Protein AF-A0A1B9ACM2-F1 (afdb_monomer)

Sequence (112 aa):
MGTNLNEQSLIEYCKYATPTEVLRTVTKGKVRGLDLLALRIVMARNKLPIEVVNVMLVYFFKHFANMVYDRNDLLKVYDYWLKHNVRTHSDAEKMTDIDICSILKKVTQPDS

Mean predicted aligned error: 6.05 Å

Radius of gyration: 13.34 Å; Cα contacts (8 Å, |Δi|>4): 99; chains: 1; bounding box: 28×35×30 Å

Foldseek 3Di:
DQDPQDPVRLLVVLVPDALVVLLCNLLVNPDDPLNVLLVVVLVVVVQEDSSLLSLLSNLVCVVCVVHDDDSCLSVLSSVVCVVVVQHDSVSSVVCSVDDSCVSSVHDPDPDD

Structure (mmCIF, N/CA/C/O backbone):
data_AF-A0A1B9ACM2-F1
#
_entry.id   AF-A0A1B9ACM2-F1
#
loop_
_atom_site.group_PDB
_atom_site.id
_atom_site.type_symbol
_atom_site.label_atom_id
_atom_site.label_alt_id
_atom_site.label_comp_id
_atom_site.label_asym_id
_atom_site.label_entity_id
_atom_site.label_seq_id
_atom_site.pdbx_PDB_ins_code
_atom_site.Cartn_x
_atom_site.Cartn_y
_atom_site.Cartn_z
_atom_site.occupancy
_atom_site.B_iso_or_equiv
_atom_site.auth_seq_id
_atom_site.auth_comp_id
_atom_site.auth_asym_id
_atom_site.auth_atom_id
_atom_site.pdbx_PDB_model_num
ATOM 1 N N . MET A 1 1 ? -14.246 11.910 17.074 1.00 33.41 1 MET A N 1
ATOM 2 C CA . MET A 1 1 ? -15.274 11.121 16.364 1.00 33.41 1 MET A CA 1
ATOM 3 C C . MET A 1 1 ? -14.547 10.135 15.466 1.00 33.41 1 MET A C 1
ATOM 5 O O . MET A 1 1 ? -13.822 10.580 14.591 1.00 33.41 1 MET A O 1
ATOM 9 N N . GLY A 1 2 ? -14.619 8.835 15.758 1.00 43.00 2 GLY A N 1
ATOM 10 C CA . GLY A 1 2 ? -14.023 7.795 14.917 1.00 43.00 2 GLY A CA 1
ATOM 11 C C . GLY A 1 2 ? -15.094 7.242 13.989 1.00 43.00 2 GLY A C 1
ATOM 12 O O . GLY A 1 2 ? -16.009 6.570 14.453 1.00 43.00 2 GLY A O 1
ATOM 13 N N . THR A 1 3 ? -15.027 7.573 12.708 1.00 45.38 3 THR A N 1
ATOM 14 C CA . THR A 1 3 ? -15.937 7.044 11.692 1.00 45.38 3 THR A CA 1
ATOM 15 C C . THR A 1 3 ? -15.561 5.591 11.402 1.00 45.38 3 THR A C 1
ATOM 17 O O . THR A 1 3 ? -14.501 5.316 10.845 1.00 45.38 3 THR A O 1
ATOM 20 N N . ASN A 1 4 ? -16.422 4.647 11.796 1.00 50.09 4 ASN A N 1
ATOM 21 C CA . ASN A 1 4 ? -16.391 3.277 11.276 1.00 50.09 4 ASN A CA 1
ATOM 22 C C . ASN A 1 4 ? -16.901 3.321 9.830 1.00 50.09 4 ASN A C 1
ATOM 24 O O . ASN A 1 4 ? -18.093 3.167 9.578 1.00 50.09 4 ASN A O 1
ATOM 28 N N . LEU A 1 5 ? -16.001 3.610 8.894 1.00 58.84 5 LEU A N 1
ATOM 29 C CA . LEU A 1 5 ? -16.262 3.474 7.466 1.00 58.84 5 LEU A CA 1
ATOM 30 C C . LEU A 1 5 ? -16.317 1.977 7.129 1.00 58.84 5 LEU A C 1
ATOM 32 O O . LEU A 1 5 ? -15.431 1.217 7.524 1.00 58.84 5 LEU A O 1
ATOM 36 N N . ASN A 1 6 ? -17.370 1.548 6.431 1.00 69.44 6 ASN A N 1
ATOM 37 C CA . ASN A 1 6 ? -17.407 0.212 5.837 1.00 69.44 6 ASN A CA 1
ATOM 38 C C . ASN A 1 6 ? -16.344 0.113 4.723 1.00 69.44 6 ASN A C 1
ATOM 40 O O . ASN A 1 6 ? -15.883 1.133 4.210 1.00 69.44 6 ASN A O 1
ATOM 44 N N . GLU A 1 7 ? -15.932 -1.099 4.356 1.00 62.62 7 GLU A N 1
ATOM 45 C CA . GLU A 1 7 ? -14.827 -1.324 3.410 1.00 62.62 7 GLU A CA 1
ATOM 46 C C . GLU A 1 7 ? -15.013 -0.593 2.073 1.00 62.62 7 GLU A C 1
ATOM 48 O O . GLU A 1 7 ? -14.103 0.103 1.629 1.00 62.62 7 GLU A O 1
ATOM 53 N N . GLN A 1 8 ? -16.220 -0.647 1.504 1.00 66.25 8 GLN A N 1
ATOM 54 C CA . GLN A 1 8 ? -16.558 0.061 0.269 1.00 66.25 8 GLN A CA 1
ATOM 55 C C . GLN A 1 8 ? -16.368 1.580 0.414 1.00 66.25 8 GLN A C 1
ATOM 57 O O . GLN A 1 8 ? -15.735 2.215 -0.422 1.00 66.25 8 GLN A O 1
ATOM 62 N N . SER A 1 9 ? -16.847 2.166 1.516 1.00 76.88 9 SER A N 1
ATOM 63 C CA . SER A 1 9 ? -16.721 3.604 1.785 1.00 76.88 9 SER A CA 1
ATOM 64 C C . SER A 1 9 ? -15.279 4.032 2.054 1.00 76.88 9 SER A C 1
ATOM 66 O O . SER A 1 9 ? -14.895 5.158 1.744 1.00 76.88 9 SER A O 1
ATOM 68 N N . LEU A 1 10 ? -14.458 3.134 2.603 1.00 77.25 10 LEU A N 1
ATOM 69 C CA . LEU A 1 10 ? -13.049 3.391 2.870 1.00 77.25 10 LEU A CA 1
ATOM 70 C C . LEU A 1 10 ? -12.217 3.333 1.578 1.00 77.25 10 LEU A C 1
ATOM 72 O O . LEU A 1 10 ? -11.290 4.125 1.405 1.00 77.25 10 LEU A O 1
ATOM 76 N N . ILE A 1 11 ? -12.579 2.444 0.651 1.00 73.88 11 ILE A N 1
ATOM 77 C CA . ILE A 1 11 ? -12.002 2.389 -0.695 1.00 73.88 11 ILE A CA 1
ATOM 78 C C . ILE A 1 11 ? -12.427 3.620 -1.505 1.00 73.88 11 ILE A C 1
ATOM 80 O O . ILE A 1 11 ? -11.572 4.291 -2.073 1.00 73.88 11 ILE A O 1
ATOM 84 N N . GLU A 1 12 ? -13.698 4.023 -1.488 1.00 80.06 12 GLU A N 1
ATOM 85 C CA . GLU A 1 12 ? -14.124 5.246 -2.185 1.00 80.06 12 GLU A CA 1
ATOM 86 C C . GLU A 1 12 ? -13.456 6.510 -1.630 1.00 80.06 12 GLU A C 1
ATOM 88 O O . GLU A 1 12 ? -13.046 7.388 -2.394 1.00 80.06 12 GLU A O 1
ATOM 93 N N . TYR A 1 13 ? -13.261 6.575 -0.311 1.00 83.12 13 TYR A N 1
ATOM 94 C CA . TYR A 1 13 ? -12.509 7.644 0.347 1.00 83.12 13 TYR A CA 1
ATOM 95 C C . TYR A 1 13 ? -11.076 7.785 -0.202 1.00 83.12 13 TYR A C 1
ATOM 97 O O . TYR A 1 13 ? -10.553 8.899 -0.298 1.00 83.12 13 TYR A O 1
ATOM 105 N N . CYS A 1 14 ? -10.462 6.689 -0.663 1.00 87.56 14 CYS A N 1
ATOM 106 C CA . CYS A 1 14 ? -9.118 6.695 -1.246 1.00 87.56 14 CYS A CA 1
ATOM 107 C C . CYS A 1 14 ? -9.001 7.521 -2.535 1.00 87.56 14 CYS A C 1
ATOM 109 O O . CYS A 1 14 ? -7.884 7.874 -2.908 1.00 87.56 14 CYS A O 1
ATOM 111 N N . LYS A 1 15 ? -10.109 7.859 -3.210 1.00 86.38 15 LYS A N 1
ATOM 112 C CA . LYS A 1 15 ? -10.087 8.698 -4.423 1.00 86.38 15 LYS A CA 1
ATOM 113 C C . LYS A 1 15 ? -9.741 10.161 -4.136 1.00 86.38 15 LYS A C 1
ATOM 115 O O . LYS A 1 15 ? -9.233 10.844 -5.018 1.00 86.38 15 LYS A O 1
ATOM 120 N N . TYR A 1 16 ? -10.022 10.637 -2.924 1.00 88.25 16 TYR A N 1
ATOM 121 C CA . TYR A 1 16 ? -9.933 12.061 -2.573 1.00 88.25 16 TYR A CA 1
ATOM 122 C C . TYR A 1 16 ? -8.984 12.340 -1.406 1.00 88.25 16 TYR A C 1
ATOM 124 O O . TYR A 1 16 ? -8.524 13.467 -1.242 1.00 88.25 16 TYR A O 1
ATOM 132 N N . ALA A 1 17 ? -8.700 11.327 -0.591 1.00 90.31 17 ALA A N 1
ATOM 133 C CA . ALA A 1 17 ? -7.845 11.459 0.575 1.00 90.31 17 ALA A CA 1
ATOM 134 C C . ALA A 1 17 ? -6.359 11.565 0.216 1.00 90.31 17 ALA A C 1
ATOM 136 O O . ALA A 1 17 ? -5.889 11.065 -0.807 1.00 90.31 17 ALA A O 1
ATOM 137 N N . THR A 1 18 ? -5.577 12.151 1.114 1.00 92.50 18 THR A N 1
ATOM 138 C CA . THR A 1 18 ? -4.119 12.045 1.066 1.00 92.50 18 THR A CA 1
ATOM 139 C C . THR A 1 18 ? -3.641 10.726 1.696 1.00 92.50 18 THR A C 1
ATOM 141 O O . THR A 1 18 ? -4.281 10.208 2.617 1.00 92.50 18 THR A O 1
ATOM 144 N N . PRO A 1 19 ? -2.459 10.210 1.311 1.00 92.81 19 PRO A N 1
ATOM 145 C CA . PRO A 1 19 ? -1.901 8.986 1.897 1.00 92.81 19 PRO A CA 1
ATOM 146 C C . PRO A 1 19 ? -1.740 9.047 3.423 1.00 92.81 19 PRO A C 1
ATOM 148 O O . PRO A 1 19 ? -1.910 8.049 4.122 1.00 92.81 19 PRO A O 1
ATOM 151 N N . THR A 1 20 ? -1.460 10.234 3.967 1.00 92.56 20 THR A N 1
ATOM 152 C CA . THR A 1 20 ? -1.359 10.459 5.415 1.00 92.56 20 THR A CA 1
ATOM 153 C C . THR A 1 20 ? -2.718 10.364 6.112 1.00 92.56 20 THR A C 1
ATOM 155 O O . THR A 1 20 ? -2.803 9.823 7.217 1.00 92.56 20 THR A O 1
ATOM 158 N N . GLU A 1 21 ? -3.784 10.881 5.498 1.00 92.25 21 GLU A N 1
ATOM 159 C CA . GLU A 1 21 ? -5.145 10.785 6.041 1.00 92.25 21 GLU A CA 1
ATOM 160 C C . GLU A 1 21 ? -5.666 9.349 5.997 1.00 92.25 21 GLU A C 1
ATOM 162 O O . GLU A 1 21 ? -6.235 8.873 6.983 1.00 92.25 21 GLU A O 1
ATOM 167 N N . VAL A 1 22 ? -5.389 8.625 4.908 1.00 92.56 22 VAL A N 1
ATOM 168 C CA . VAL A 1 22 ? -5.692 7.193 4.810 1.00 92.56 22 VAL A CA 1
ATOM 169 C C . VAL A 1 22 ? -4.937 6.426 5.887 1.00 92.56 22 VAL A C 1
ATOM 171 O O . VAL A 1 22 ? -5.566 5.688 6.641 1.00 92.56 22 VAL A O 1
ATOM 174 N N . LEU A 1 23 ? -3.630 6.668 6.050 1.00 91.50 23 LEU A N 1
ATOM 175 C CA . LEU A 1 23 ? -2.824 6.029 7.092 1.00 91.50 23 LEU A CA 1
ATOM 176 C C . LEU A 1 23 ? -3.400 6.268 8.498 1.00 91.50 23 LEU A C 1
ATOM 178 O O . LEU A 1 23 ? -3.518 5.334 9.293 1.00 91.50 23 LEU A O 1
ATOM 182 N N . ARG A 1 24 ? -3.787 7.507 8.822 1.00 90.75 24 ARG A N 1
ATOM 183 C CA . ARG A 1 24 ? -4.428 7.827 10.110 1.00 90.75 24 ARG A CA 1
ATOM 184 C C . ARG A 1 24 ? -5.757 7.103 10.273 1.00 90.75 24 ARG A C 1
ATOM 186 O O . ARG A 1 24 ? -6.035 6.603 11.359 1.00 90.75 24 ARG A O 1
ATOM 193 N N . THR A 1 25 ? -6.554 7.029 9.215 1.00 89.62 25 THR A N 1
ATOM 194 C CA . THR A 1 25 ? -7.854 6.353 9.233 1.00 89.62 25 THR A CA 1
ATOM 195 C C . THR A 1 25 ? -7.691 4.852 9.487 1.00 89.62 25 THR A C 1
ATOM 197 O O . THR A 1 25 ? -8.274 4.329 10.437 1.00 89.62 25 THR A O 1
ATOM 200 N N . VAL A 1 26 ? -6.832 4.165 8.725 1.00 88.00 26 VAL A N 1
ATOM 201 C CA . VAL A 1 26 ? -6.640 2.702 8.831 1.00 88.00 26 VAL A CA 1
ATOM 202 C C . VAL A 1 26 ? -5.975 2.281 10.142 1.00 88.00 26 VAL A C 1
ATOM 204 O O . VAL A 1 26 ? -6.266 1.214 10.674 1.00 88.00 26 VAL A O 1
ATOM 207 N N . THR A 1 27 ? -5.138 3.144 10.725 1.00 86.94 27 THR A N 1
ATOM 208 C CA . THR A 1 27 ? -4.518 2.915 12.044 1.00 86.94 27 THR A CA 1
ATOM 209 C C . THR A 1 27 ? -5.374 3.409 13.213 1.00 86.94 27 THR A C 1
ATOM 211 O O . THR A 1 27 ? -4.931 3.367 14.363 1.00 86.94 27 THR A O 1
ATOM 214 N N . LYS A 1 28 ? -6.598 3.900 12.961 1.00 86.81 28 LYS A N 1
ATOM 215 C CA . LYS A 1 28 ? -7.486 4.493 13.981 1.00 86.81 28 LYS A CA 1
A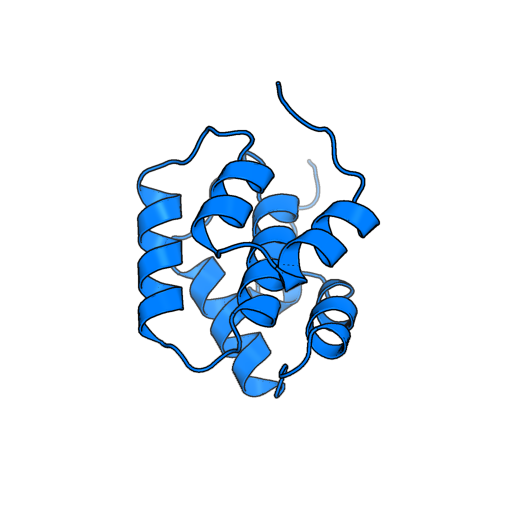TOM 216 C C . LYS A 1 28 ? -6.787 5.590 14.802 1.00 86.81 28 LYS A C 1
ATOM 218 O O . LYS A 1 28 ? -6.954 5.684 16.017 1.00 86.81 28 LYS A O 1
ATOM 223 N N . GLY A 1 29 ? -5.948 6.385 14.142 1.00 84.75 29 GLY A N 1
ATOM 224 C CA . GLY A 1 29 ? -5.147 7.455 14.735 1.00 84.75 29 GLY A CA 1
ATOM 225 C C . GLY A 1 29 ? -3.888 6.996 15.477 1.00 84.75 29 GLY A C 1
ATOM 226 O O . GLY A 1 29 ? -3.083 7.845 15.856 1.00 84.75 29 GLY A O 1
ATOM 227 N N . LYS A 1 30 ? -3.664 5.687 15.657 1.00 86.50 30 LYS A N 1
ATOM 228 C CA . LYS A 1 30 ? -2.497 5.122 16.359 1.00 86.50 30 LYS A CA 1
ATOM 229 C C . LYS A 1 30 ? -1.304 4.926 15.420 1.00 86.50 30 LYS A C 1
ATOM 231 O O . LYS A 1 30 ? -0.738 3.839 15.336 1.00 86.50 30 LYS A O 1
ATOM 236 N N . VAL A 1 31 ? -0.927 5.983 14.707 1.00 88.94 31 VAL A N 1
ATOM 237 C CA . VAL A 1 31 ? 0.193 5.944 13.762 1.00 88.94 31 VAL A CA 1
ATOM 238 C C . VAL A 1 31 ? 1.514 5.798 14.524 1.00 88.94 31 VAL A C 1
ATOM 240 O O . VAL A 1 31 ? 1.872 6.656 15.332 1.00 88.94 31 VAL A O 1
ATOM 243 N N . ARG A 1 32 ? 2.267 4.731 14.250 1.00 89.44 32 ARG A N 1
ATOM 244 C CA . ARG A 1 32 ? 3.605 4.495 14.813 1.00 89.44 32 ARG A CA 1
ATOM 245 C C . ARG A 1 32 ? 4.674 5.157 13.944 1.00 89.44 32 ARG A C 1
ATOM 247 O O . ARG A 1 32 ? 4.492 5.360 12.745 1.00 89.44 32 ARG A O 1
ATOM 254 N N . GLY A 1 33 ? 5.849 5.415 14.523 1.00 89.75 33 GLY A N 1
ATOM 255 C CA . GLY A 1 33 ? 6.995 5.954 13.774 1.00 89.75 33 GLY A CA 1
ATOM 256 C C . GLY A 1 33 ? 7.417 5.070 12.592 1.00 89.75 33 GLY A C 1
ATOM 257 O O . GLY A 1 33 ? 7.785 5.583 11.536 1.00 89.75 33 GLY A O 1
ATOM 258 N N . LEU A 1 34 ? 7.286 3.746 12.737 1.00 89.19 34 LEU A N 1
ATOM 259 C CA . LEU A 1 34 ? 7.524 2.787 11.657 1.00 89.19 34 LEU A CA 1
ATOM 260 C C . LEU A 1 34 ? 6.542 2.967 10.490 1.00 89.19 34 LEU A C 1
ATOM 262 O O . LEU A 1 34 ? 6.955 2.903 9.333 1.00 89.19 34 LEU A O 1
ATOM 266 N N . ASP A 1 35 ? 5.269 3.228 10.791 1.00 89.94 35 ASP A N 1
ATOM 267 C CA . ASP A 1 35 ? 4.223 3.396 9.784 1.00 89.94 35 ASP A CA 1
ATOM 268 C C . AS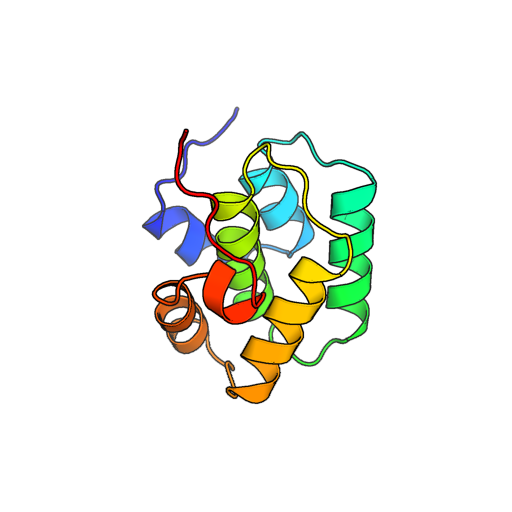P A 1 35 ? 4.489 4.660 8.942 1.00 89.94 35 ASP A C 1
ATOM 270 O O . ASP A 1 35 ? 4.433 4.621 7.711 1.00 89.94 35 ASP A O 1
ATOM 274 N N . LEU A 1 36 ? 4.892 5.761 9.593 1.00 91.00 36 LEU A N 1
ATOM 275 C CA . LEU A 1 36 ? 5.307 7.000 8.916 1.00 91.00 36 LEU A CA 1
ATOM 276 C C . LEU A 1 36 ? 6.549 6.803 8.045 1.00 91.00 36 LEU A C 1
ATOM 278 O O . LEU A 1 36 ? 6.621 7.339 6.937 1.00 91.00 36 LEU A O 1
ATOM 282 N N . LEU A 1 37 ? 7.535 6.049 8.538 1.00 91.62 37 LEU A N 1
ATOM 283 C CA . LEU A 1 37 ? 8.758 5.780 7.790 1.00 91.62 37 LEU A CA 1
ATOM 284 C C . LEU A 1 37 ? 8.465 4.957 6.531 1.00 91.62 37 LEU A C 1
ATOM 286 O O . LEU A 1 37 ? 8.935 5.311 5.450 1.00 91.62 37 LEU A O 1
ATOM 290 N N . ALA A 1 38 ? 7.656 3.903 6.659 1.00 90.81 38 ALA A N 1
ATOM 291 C CA . ALA A 1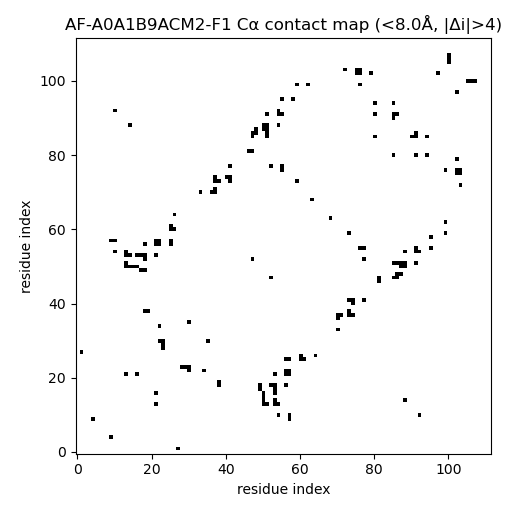 38 ? 7.238 3.074 5.534 1.00 90.81 38 ALA A CA 1
ATOM 292 C C . ALA A 1 38 ? 6.477 3.902 4.483 1.00 90.81 38 ALA A C 1
ATOM 294 O O . ALA A 1 38 ? 6.806 3.841 3.296 1.00 90.81 38 ALA A O 1
ATOM 295 N N . LEU A 1 39 ? 5.534 4.749 4.917 1.00 92.62 39 LEU A N 1
ATOM 296 C CA . LEU A 1 39 ? 4.804 5.647 4.021 1.00 92.62 39 LEU A CA 1
ATOM 297 C C . LEU A 1 39 ? 5.742 6.620 3.296 1.00 92.62 39 LEU A C 1
ATOM 299 O O . LEU A 1 39 ? 5.640 6.788 2.083 1.00 92.62 39 LEU A O 1
ATOM 303 N N . ARG A 1 40 ? 6.692 7.240 4.007 1.00 93.19 40 ARG A N 1
ATOM 304 C CA . ARG A 1 40 ? 7.648 8.182 3.405 1.00 93.19 40 ARG A CA 1
ATOM 305 C C . ARG A 1 40 ? 8.491 7.524 2.311 1.00 93.19 40 ARG A C 1
ATOM 307 O O . ARG A 1 40 ? 8.729 8.147 1.279 1.00 93.19 40 ARG A O 1
ATOM 314 N N . ILE A 1 41 ? 8.924 6.280 2.522 1.00 91.75 41 ILE A N 1
ATOM 315 C CA . ILE A 1 41 ? 9.697 5.514 1.534 1.00 91.75 41 ILE A CA 1
ATOM 316 C C . ILE A 1 41 ? 8.862 5.253 0.274 1.00 91.75 41 ILE A C 1
ATOM 318 O O . ILE A 1 41 ? 9.356 5.456 -0.834 1.00 91.75 41 ILE A O 1
ATOM 322 N N . VAL A 1 42 ? 7.596 4.855 0.432 1.00 93.38 42 VAL A N 1
ATOM 323 C CA . VAL A 1 42 ? 6.663 4.658 -0.690 1.00 93.38 42 VAL A CA 1
ATOM 324 C C . VAL A 1 42 ? 6.427 5.963 -1.449 1.00 93.38 42 VAL A C 1
ATOM 326 O O . VAL A 1 42 ? 6.566 6.005 -2.671 1.00 93.38 42 VAL A O 1
ATOM 329 N N . MET A 1 43 ? 6.138 7.051 -0.734 1.00 93.44 43 MET A N 1
ATOM 330 C CA . MET A 1 43 ? 5.866 8.353 -1.347 1.00 93.44 43 MET A CA 1
ATOM 331 C C . MET A 1 43 ? 7.066 8.908 -2.112 1.00 93.44 43 MET A C 1
ATOM 333 O O . MET A 1 43 ? 6.892 9.504 -3.172 1.00 93.44 43 MET A O 1
ATOM 337 N N . ALA A 1 44 ? 8.287 8.658 -1.635 1.00 93.56 44 ALA A N 1
ATOM 338 C CA . ALA A 1 44 ? 9.503 9.065 -2.331 1.00 93.56 44 ALA A CA 1
ATOM 339 C C . ALA A 1 44 ? 9.681 8.382 -3.702 1.00 93.56 44 ALA A C 1
ATOM 341 O O . ALA A 1 44 ? 10.394 8.912 -4.552 1.00 93.56 44 ALA A O 1
ATOM 342 N N . ARG A 1 45 ? 9.042 7.225 -3.951 1.00 92.25 45 ARG A N 1
ATOM 343 C CA . ARG A 1 45 ? 9.098 6.551 -5.261 1.00 92.25 45 ARG A CA 1
ATOM 344 C C . ARG A 1 45 ? 8.296 7.293 -6.326 1.00 92.25 45 ARG A C 1
ATOM 346 O O . ARG A 1 45 ? 8.742 7.353 -7.470 1.00 92.25 45 ARG A O 1
ATOM 353 N N . ASN A 1 46 ? 7.132 7.836 -5.960 1.00 91.50 46 ASN A N 1
ATOM 354 C CA . ASN A 1 46 ? 6.274 8.663 -6.816 1.00 91.50 46 ASN A CA 1
ATOM 355 C C . ASN A 1 46 ? 5.991 8.075 -8.224 1.00 91.50 46 ASN A C 1
ATOM 357 O O . ASN A 1 46 ? 5.963 8.797 -9.220 1.00 91.50 46 ASN A O 1
ATOM 361 N N . LYS A 1 47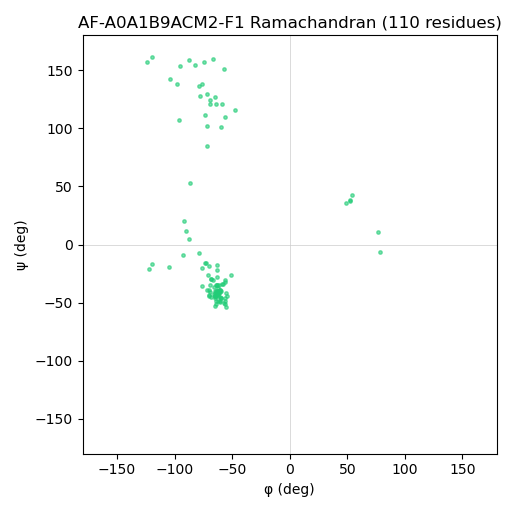 ? 5.854 6.744 -8.341 1.00 95.12 47 LYS A N 1
ATOM 362 C CA . LYS A 1 47 ? 5.539 6.047 -9.607 1.00 95.12 47 LYS A CA 1
ATOM 363 C C . LYS A 1 47 ? 4.100 5.554 -9.722 1.00 95.12 47 LYS A C 1
ATOM 365 O O . LYS A 1 47 ? 3.683 5.265 -10.840 1.00 95.12 47 LYS A O 1
ATOM 370 N N . LEU A 1 48 ? 3.378 5.424 -8.612 1.00 94.19 48 LEU A N 1
ATOM 371 C CA . LEU A 1 48 ? 1.970 5.035 -8.595 1.00 94.19 48 LEU A CA 1
ATOM 372 C C . LEU A 1 48 ? 1.118 6.278 -8.332 1.00 94.19 48 LEU A C 1
ATOM 374 O O . LEU A 1 48 ? 1.546 7.120 -7.536 1.00 94.19 48 LEU A O 1
ATOM 378 N N . PRO A 1 49 ? -0.058 6.394 -8.966 1.00 94.56 49 PRO A N 1
ATOM 379 C CA . PRO A 1 49 ? -1.014 7.444 -8.641 1.00 94.56 49 PRO A CA 1
ATOM 380 C C . PRO A 1 49 ? -1.418 7.413 -7.164 1.00 94.56 49 PRO A C 1
ATOM 382 O O . PRO A 1 49 ? -1.398 6.358 -6.523 1.00 94.56 49 PRO A O 1
ATOM 385 N N . ILE A 1 50 ? -1.763 8.574 -6.611 1.00 93.62 50 ILE A N 1
ATOM 386 C CA . ILE A 1 50 ? -2.027 8.732 -5.173 1.00 93.62 50 ILE A CA 1
ATOM 387 C C . ILE A 1 50 ? -3.208 7.861 -4.742 1.00 93.62 50 ILE A C 1
ATOM 389 O O . ILE A 1 50 ? -3.140 7.188 -3.719 1.00 93.62 50 ILE A O 1
ATOM 393 N N . GLU A 1 51 ? -4.256 7.810 -5.553 1.00 93.44 51 GLU A N 1
ATOM 394 C CA . GLU A 1 51 ? -5.440 6.993 -5.331 1.00 93.44 51 GLU A CA 1
ATOM 395 C C . GLU A 1 51 ? -5.120 5.491 -5.298 1.00 93.44 51 GLU A C 1
ATOM 397 O O . GLU A 1 51 ? -5.696 4.758 -4.496 1.00 93.44 51 GLU A O 1
ATOM 402 N N . VAL A 1 52 ? -4.150 5.032 -6.097 1.00 95.19 52 VAL A N 1
ATOM 403 C CA . VAL A 1 52 ? -3.663 3.643 -6.067 1.00 95.19 52 VAL A CA 1
ATOM 404 C C . VAL A 1 52 ? -2.888 3.385 -4.777 1.00 95.19 52 VAL A C 1
ATOM 406 O O . VAL A 1 52 ? -3.100 2.368 -4.117 1.00 95.19 52 VAL A O 1
ATOM 409 N N . VAL A 1 53 ? -2.019 4.319 -4.377 1.00 95.56 53 VAL A N 1
ATOM 410 C CA . VAL A 1 53 ? -1.278 4.233 -3.108 1.00 95.56 53 VAL A CA 1
ATOM 411 C C . VAL A 1 53 ? -2.238 4.189 -1.921 1.00 95.56 53 VAL A C 1
ATOM 413 O O . VAL A 1 53 ? -2.033 3.406 -1.000 1.00 95.56 53 VAL A O 1
ATOM 416 N N . ASN A 1 54 ? -3.306 4.979 -1.948 1.00 95.19 54 ASN A N 1
ATOM 417 C CA . ASN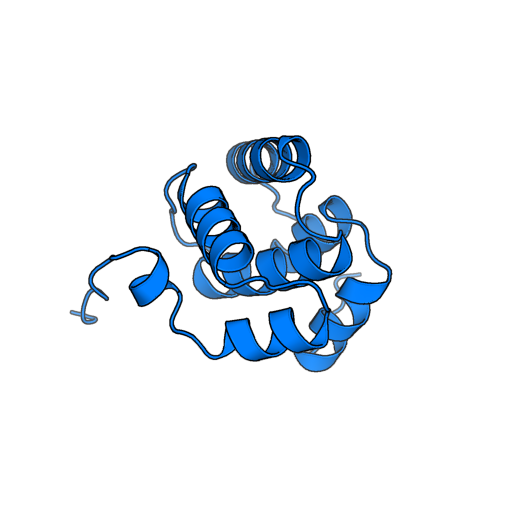 A 1 54 ? -4.311 5.005 -0.896 1.00 95.19 54 ASN A CA 1
ATOM 418 C C . ASN A 1 54 ? -5.001 3.644 -0.725 1.00 95.19 54 ASN A C 1
ATOM 420 O O . ASN A 1 54 ? -5.034 3.118 0.387 1.00 95.19 54 ASN A O 1
ATOM 424 N N . VAL A 1 55 ? -5.470 3.028 -1.816 1.00 94.88 55 VAL A N 1
ATOM 425 C CA . VAL A 1 55 ? -6.063 1.677 -1.765 1.00 94.88 55 VAL A CA 1
ATOM 426 C C . VAL A 1 55 ? -5.040 0.649 -1.271 1.00 94.88 55 VAL A C 1
ATOM 428 O O . VAL A 1 55 ? -5.358 -0.193 -0.433 1.00 94.88 55 VAL A O 1
ATOM 431 N N . MET A 1 56 ? -3.782 0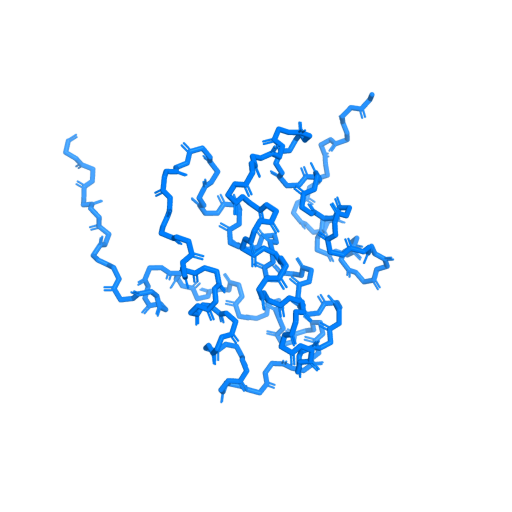.759 -1.706 1.00 95.06 56 MET A N 1
ATOM 432 C CA . MET A 1 56 ? -2.698 -0.108 -1.238 1.00 95.06 56 MET A CA 1
ATOM 433 C C . MET A 1 56 ? -2.473 0.002 0.279 1.00 95.06 56 MET A C 1
ATOM 435 O O . MET A 1 56 ? -2.230 -1.007 0.940 1.00 95.06 56 MET A O 1
ATOM 439 N N . LEU A 1 57 ? -2.560 1.209 0.849 1.00 93.62 57 LEU A N 1
ATOM 440 C CA . LEU A 1 57 ? -2.442 1.423 2.295 1.00 93.62 57 LEU A CA 1
ATOM 441 C C . LEU A 1 57 ? -3.593 0.757 3.049 1.00 93.62 57 LEU A C 1
ATOM 443 O O . LEU A 1 57 ? -3.350 0.082 4.047 1.00 93.62 57 LEU A O 1
ATOM 447 N N . VAL A 1 58 ? -4.827 0.907 2.564 1.00 92.25 58 VAL A N 1
ATOM 448 C CA . VAL A 1 58 ? -5.993 0.209 3.124 1.00 92.25 58 VAL A CA 1
ATOM 449 C C . VAL A 1 58 ? -5.761 -1.295 3.141 1.00 92.25 58 VAL A C 1
ATOM 451 O O . VAL A 1 58 ? -5.839 -1.917 4.199 1.00 92.25 58 VAL A O 1
ATOM 454 N N . TYR A 1 59 ? -5.413 -1.854 1.987 1.00 92.12 59 TYR A N 1
ATOM 455 C CA . TYR A 1 59 ? -5.148 -3.274 1.809 1.00 92.12 59 TYR A CA 1
ATOM 456 C C . TYR A 1 59 ? -4.056 -3.788 2.763 1.00 92.12 59 TYR A C 1
ATOM 458 O O . TYR A 1 59 ? -4.261 -4.761 3.490 1.00 92.12 59 TYR A O 1
ATOM 466 N N . PHE A 1 60 ? -2.925 -3.082 2.842 1.00 92.94 60 PHE A N 1
ATOM 467 C CA . PHE A 1 60 ? -1.798 -3.464 3.692 1.00 92.94 60 PHE A CA 1
ATOM 468 C C . PHE A 1 60 ? -2.141 -3.420 5.186 1.00 92.94 60 PHE A C 1
ATOM 470 O O . PHE A 1 60 ? -1.937 -4.393 5.914 1.00 92.94 60 PHE A O 1
ATOM 477 N N . PHE A 1 61 ? -2.663 -2.290 5.668 1.00 89.12 61 PHE A N 1
ATOM 478 C CA . PHE A 1 61 ? -2.899 -2.095 7.099 1.00 89.12 61 PHE A CA 1
ATOM 479 C C . PHE A 1 61 ? -4.131 -2.840 7.611 1.00 89.12 61 PHE A C 1
ATOM 481 O O . PHE A 1 61 ? -4.190 -3.114 8.806 1.00 89.12 61 PHE A O 1
ATOM 488 N N . LYS A 1 62 ? -5.076 -3.218 6.739 1.00 86.56 62 LYS A N 1
ATOM 489 C CA . LYS A 1 62 ? -6.159 -4.144 7.095 1.00 86.56 62 LYS A CA 1
ATOM 490 C C . LYS A 1 62 ? -5.604 -5.526 7.433 1.00 86.56 62 LYS A C 1
ATOM 492 O O . LYS A 1 62 ? -6.000 -6.097 8.444 1.00 86.56 62 LYS A O 1
ATOM 497 N N . HIS A 1 63 ? -4.665 -6.034 6.632 1.00 86.38 63 HIS A N 1
ATOM 498 C CA . HIS A 1 63 ? -4.059 -7.340 6.884 1.00 86.38 63 HIS A CA 1
ATOM 499 C C . HIS A 1 63 ? -3.152 -7.333 8.121 1.00 86.38 63 HIS A C 1
ATOM 501 O O . HIS A 1 63 ? -3.228 -8.227 8.954 1.00 86.38 63 HIS A O 1
ATOM 507 N N . PHE A 1 64 ? -2.330 -6.294 8.288 1.00 82.94 64 PHE A N 1
ATOM 508 C CA . PHE A 1 64 ? -1.413 -6.181 9.427 1.00 82.94 64 PHE A CA 1
ATOM 509 C C . PHE A 1 64 ? -2.000 -5.420 10.624 1.00 82.94 64 PHE A C 1
ATOM 511 O O . PHE A 1 64 ? -1.241 -4.927 11.462 1.00 82.94 64 PHE A O 1
ATOM 518 N N . ALA A 1 65 ? -3.327 -5.290 10.728 1.00 66.44 65 ALA A N 1
ATOM 519 C CA . ALA A 1 65 ? -3.977 -4.524 11.788 1.00 66.44 65 ALA A CA 1
ATOM 520 C C . ALA A 1 65 ? -3.607 -5.086 13.175 1.00 66.44 65 ALA A C 1
ATOM 522 O O . ALA A 1 65 ? -4.175 -6.070 13.637 1.00 66.44 65 ALA A O 1
ATOM 523 N N . ASN A 1 66 ? -2.672 -4.413 13.856 1.00 62.59 66 ASN A N 1
ATOM 524 C CA . ASN A 1 66 ? -2.048 -4.802 15.133 1.00 62.59 66 ASN A CA 1
ATOM 525 C C . ASN A 1 66 ? -0.982 -5.911 15.066 1.00 62.59 66 ASN A C 1
ATOM 527 O O . ASN A 1 66 ? -0.523 -6.367 16.111 1.00 62.59 66 ASN A O 1
ATOM 531 N N 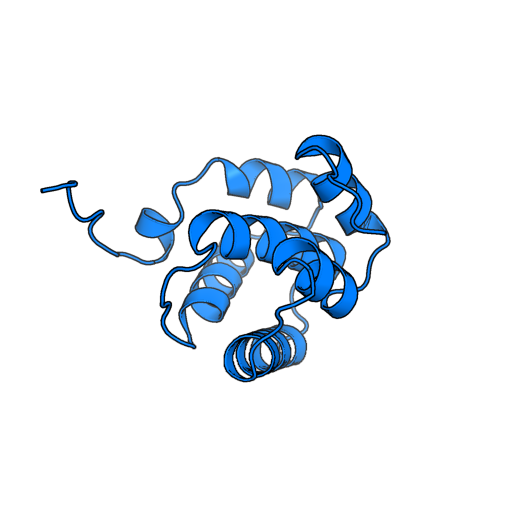. MET A 1 67 ? -0.527 -6.292 13.873 1.00 75.75 67 MET A N 1
ATOM 532 C CA . MET A 1 67 ? 0.598 -7.212 13.699 1.00 75.75 67 MET A CA 1
ATOM 533 C C . MET A 1 67 ? 1.918 -6.458 13.496 1.00 75.75 67 MET A C 1
ATOM 535 O O . MET A 1 67 ? 1.969 -5.315 13.025 1.00 75.75 67 MET A O 1
ATOM 539 N N . VAL A 1 68 ? 3.021 -7.110 13.865 1.00 77.69 68 VAL A N 1
ATOM 540 C CA . VAL A 1 68 ? 4.366 -6.645 13.515 1.00 77.69 68 VAL A CA 1
ATOM 541 C C . VAL A 1 68 ? 4.628 -7.016 12.056 1.00 77.69 68 VAL A C 1
ATOM 543 O O . VAL A 1 68 ? 4.470 -8.169 11.666 1.00 77.69 68 VAL A O 1
ATOM 546 N N . TYR A 1 69 ? 5.035 -6.037 11.253 1.00 85.88 69 TYR A N 1
ATOM 547 C CA . TYR A 1 69 ? 5.425 -6.226 9.858 1.00 85.88 69 TYR A CA 1
ATOM 548 C C . TYR A 1 69 ? 6.852 -5.699 9.639 1.00 85.88 69 TYR A C 1
ATOM 550 O O . TYR A 1 69 ? 7.332 -4.859 10.405 1.00 85.88 69 TYR A O 1
ATOM 558 N N . ASP A 1 70 ? 7.546 -6.185 8.606 1.00 86.81 70 ASP A N 1
ATOM 559 C CA . ASP A 1 70 ? 8.879 -5.682 8.263 1.00 86.81 70 ASP A CA 1
ATOM 560 C C . ASP A 1 70 ? 8.754 -4.332 7.560 1.00 86.81 70 ASP A C 1
ATOM 562 O O . ASP A 1 70 ? 7.925 -4.159 6.669 1.00 86.81 70 ASP A O 1
ATOM 566 N N . ARG A 1 71 ? 9.621 -3.373 7.900 1.00 80.50 71 ARG A N 1
ATOM 567 C CA . ARG A 1 71 ? 9.587 -2.012 7.336 1.00 80.50 71 ARG A CA 1
ATOM 568 C C . ARG A 1 71 ? 9.535 -1.966 5.801 1.00 80.50 71 ARG A C 1
ATOM 570 O O . ARG A 1 71 ? 9.050 -0.984 5.246 1.00 80.50 71 ARG A O 1
ATOM 577 N N . ASN A 1 72 ? 10.045 -2.997 5.125 1.00 88.38 72 ASN A N 1
ATOM 578 C CA . ASN A 1 72 ? 10.085 -3.094 3.671 1.00 88.38 72 ASN A CA 1
ATOM 579 C C . ASN A 1 72 ? 8.872 -3.816 3.071 1.00 88.38 72 ASN A C 1
ATOM 581 O O . ASN A 1 72 ? 8.736 -3.816 1.853 1.00 88.38 72 ASN A O 1
ATOM 585 N N . ASP A 1 73 ? 7.999 -4.439 3.863 1.00 92.62 73 ASP A N 1
ATOM 586 C CA . ASP A 1 73 ? 6.858 -5.191 3.329 1.00 92.62 73 ASP A CA 1
ATOM 587 C C . ASP A 1 73 ? 5.901 -4.287 2.552 1.00 92.62 73 ASP A C 1
ATOM 589 O O . ASP A 1 73 ? 5.486 -4.641 1.451 1.00 92.62 73 ASP A O 1
ATOM 593 N N . LEU A 1 74 ? 5.642 -3.074 3.048 1.00 93.31 74 LEU A N 1
ATOM 594 C CA . LEU A 1 74 ? 4.838 -2.095 2.315 1.00 93.31 74 LEU A CA 1
ATOM 595 C C . LEU A 1 74 ? 5.479 -1.735 0.960 1.00 93.31 74 LEU A C 1
ATOM 597 O O . LEU A 1 74 ? 4.787 -1.616 -0.048 1.00 93.31 74 LEU A O 1
ATOM 601 N N . LEU A 1 75 ? 6.811 -1.619 0.916 1.00 93.81 75 LEU A N 1
ATOM 602 C CA . LEU A 1 75 ? 7.546 -1.358 -0.323 1.00 93.81 75 LEU A CA 1
ATOM 603 C C . LEU A 1 75 ? 7.502 -2.559 -1.285 1.00 93.81 75 LEU A C 1
ATOM 605 O O . LEU A 1 75 ? 7.417 -2.362 -2.491 1.00 93.81 75 LEU A O 1
ATOM 609 N N . LYS A 1 76 ? 7.507 -3.799 -0.784 1.00 95.12 76 LYS A N 1
ATOM 610 C CA . LYS A 1 76 ? 7.355 -4.994 -1.634 1.00 95.12 76 LYS A CA 1
ATOM 611 C C . LYS A 1 76 ? 5.983 -5.041 -2.300 1.00 95.12 76 LYS A C 1
ATOM 613 O O . LYS A 1 76 ? 5.906 -5.363 -3.483 1.00 95.12 76 LYS A O 1
ATOM 618 N N . VAL A 1 77 ? 4.920 -4.704 -1.565 1.00 96.06 77 VAL A N 1
ATOM 619 C CA . VAL A 1 77 ? 3.566 -4.602 -2.137 1.00 96.06 77 VAL A CA 1
ATOM 620 C C . VAL A 1 77 ? 3.529 -3.511 -3.204 1.00 96.06 77 VAL A C 1
ATOM 622 O O . VAL A 1 77 ? 3.056 -3.761 -4.310 1.00 96.06 77 VAL A O 1
ATOM 625 N N . TYR A 1 78 ? 4.130 -2.353 -2.925 1.00 96.00 78 TYR A N 1
ATOM 626 C CA . TYR A 1 78 ? 4.270 -1.274 -3.902 1.00 96.00 78 TYR A CA 1
ATOM 627 C C . TYR A 1 78 ? 4.975 -1.722 -5.186 1.00 96.00 78 TYR A C 1
ATOM 629 O O . TYR A 1 78 ? 4.460 -1.519 -6.285 1.00 96.00 78 TYR A O 1
ATOM 637 N N . ASP A 1 79 ? 6.139 -2.360 -5.060 1.00 95.62 79 ASP A N 1
ATOM 638 C CA . ASP A 1 79 ? 6.915 -2.830 -6.207 1.00 95.62 79 ASP A CA 1
ATOM 639 C C . ASP A 1 79 ? 6.158 -3.909 -6.991 1.00 95.62 79 ASP A C 1
ATOM 641 O O . ASP A 1 79 ? 6.255 -3.965 -8.218 1.00 95.62 79 ASP A O 1
ATOM 645 N N . TYR A 1 80 ? 5.386 -4.758 -6.307 1.00 96.75 80 TYR A N 1
ATOM 646 C CA . TYR A 1 80 ? 4.524 -5.745 -6.949 1.00 96.75 80 TYR A CA 1
ATOM 647 C C . TYR A 1 80 ? 3.424 -5.069 -7.773 1.00 96.75 80 TYR A C 1
ATOM 649 O O . TYR A 1 80 ? 3.271 -5.388 -8.951 1.00 96.75 80 TYR A O 1
ATOM 657 N N . TRP A 1 81 ? 2.713 -4.096 -7.203 1.00 97.25 81 TRP A N 1
ATOM 658 C CA . TRP A 1 81 ? 1.649 -3.355 -7.889 1.00 97.25 81 TRP A CA 1
ATOM 659 C C . TRP A 1 81 ? 2.197 -2.553 -9.074 1.00 97.25 81 TRP A C 1
ATOM 661 O O . TRP A 1 81 ? 1.621 -2.554 -10.162 1.00 97.25 81 TRP A O 1
ATOM 671 N N . LEU A 1 82 ? 3.373 -1.944 -8.911 1.00 95.88 82 LEU A N 1
ATOM 672 C CA . LEU A 1 82 ? 4.059 -1.246 -9.994 1.00 95.88 82 LEU A CA 1
ATOM 673 C C . LEU A 1 82 ? 4.424 -2.191 -11.149 1.00 95.88 82 LEU A C 1
ATOM 675 O O . LEU A 1 82 ? 4.223 -1.835 -12.310 1.00 95.88 82 LEU A O 1
ATOM 679 N N . LYS A 1 83 ? 4.920 -3.399 -10.848 1.00 96.44 83 LYS A N 1
ATOM 680 C CA . LYS A 1 83 ? 5.255 -4.422 -11.856 1.00 96.44 83 LYS A CA 1
ATOM 681 C C . LYS A 1 83 ? 4.033 -4.964 -12.597 1.00 96.44 83 LYS A C 1
ATOM 683 O O . LYS A 1 83 ? 4.162 -5.311 -13.765 1.00 96.44 83 LYS A O 1
ATOM 688 N N . HIS A 1 84 ? 2.871 -4.998 -11.949 1.00 96.56 84 HIS A N 1
ATOM 689 C CA . HIS A 1 84 ? 1.605 -5.436 -12.552 1.00 96.56 84 HIS A CA 1
ATOM 690 C C . HIS A 1 84 ? 0.827 -4.289 -13.209 1.00 96.56 84 HIS A C 1
ATOM 692 O O . HIS A 1 84 ? -0.326 -4.462 -13.588 1.00 96.56 84 HIS A O 1
ATOM 698 N N . ASN A 1 85 ? 1.463 -3.125 -13.375 1.00 95.19 85 ASN A N 1
ATOM 699 C CA . ASN A 1 85 ? 0.889 -1.953 -14.027 1.00 95.19 85 ASN A CA 1
ATOM 700 C C . ASN A 1 85 ? -0.459 -1.515 -13.427 1.00 95.19 85 ASN A C 1
ATOM 702 O O . ASN A 1 85 ? -1.380 -1.137 -14.146 1.00 95.19 85 ASN A O 1
ATOM 706 N N . VAL A 1 86 ? -0.557 -1.532 -12.099 1.00 96.31 86 VAL A N 1
ATOM 707 C CA . VAL A 1 86 ? -1.724 -1.032 -11.367 1.00 96.31 86 VAL A CA 1
ATOM 708 C C . VAL A 1 86 ? -1.720 0.493 -11.454 1.00 96.31 86 VAL A C 1
ATOM 710 O O . VAL A 1 86 ? -0.920 1.159 -10.795 1.00 96.31 86 VAL A O 1
ATOM 713 N N . ARG A 1 87 ? -2.552 1.060 -12.333 1.00 94.69 87 ARG A N 1
ATOM 714 C CA . ARG A 1 87 ? -2.546 2.503 -12.644 1.00 94.69 87 ARG A CA 1
ATOM 715 C C . ARG A 1 87 ? -3.853 3.197 -12.327 1.00 94.69 87 ARG A C 1
ATOM 717 O O . ARG A 1 87 ? -3.864 4.417 -12.261 1.00 94.69 87 ARG A O 1
ATOM 724 N N . THR A 1 88 ? -4.932 2.454 -12.146 1.00 93.88 88 THR A N 1
ATOM 725 C CA . THR A 1 88 ? -6.238 3.030 -11.853 1.00 93.88 88 THR A CA 1
ATOM 726 C C . THR A 1 88 ? -6.758 2.535 -10.517 1.00 93.88 88 THR A C 1
ATOM 728 O O . THR A 1 88 ? -6.331 1.506 -9.994 1.00 93.88 88 THR A O 1
ATOM 731 N N . HIS A 1 89 ? -7.730 3.264 -9.979 1.00 89.56 89 HIS A N 1
ATOM 732 C CA . HIS A 1 89 ? -8.455 2.834 -8.793 1.00 89.56 89 HIS A CA 1
ATOM 733 C C . HIS A 1 89 ? -9.077 1.438 -8.965 1.00 89.56 89 HIS A C 1
ATOM 735 O O . HIS A 1 89 ? -8.945 0.605 -8.078 1.00 89.56 89 HIS A O 1
ATOM 741 N N . SER A 1 90 ? -9.664 1.148 -10.132 1.00 91.12 90 SER A N 1
ATOM 742 C CA . SER A 1 90 ? -10.250 -0.170 -10.414 1.00 91.12 90 SER A CA 1
ATOM 743 C C . SER A 1 90 ? -9.198 -1.282 -10.460 1.00 91.12 90 SER A C 1
ATOM 745 O O . SER A 1 90 ? -9.459 -2.391 -9.999 1.00 91.12 90 SER A O 1
ATOM 747 N N . ASP A 1 91 ? -7.997 -1.006 -10.980 1.00 94.50 91 ASP A N 1
ATOM 748 C CA . ASP A 1 91 ? -6.901 -1.982 -10.930 1.00 94.50 91 ASP A CA 1
ATOM 749 C C . ASP A 1 91 ? -6.491 -2.253 -9.483 1.00 94.50 91 ASP A C 1
ATOM 751 O O . ASP A 1 91 ? -6.28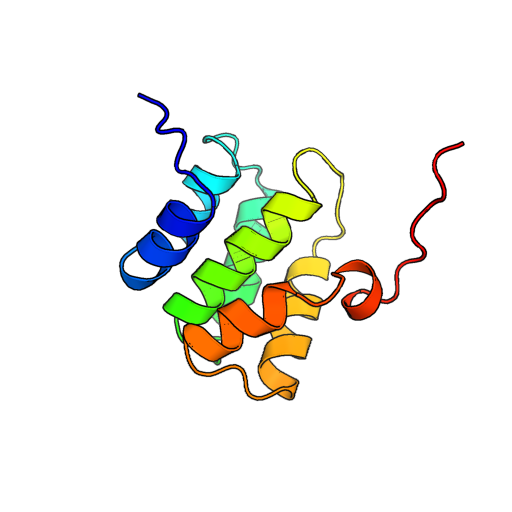5 -3.399 -9.100 1.00 94.50 91 ASP A O 1
ATOM 755 N N . ALA A 1 92 ? -6.391 -1.197 -8.673 1.00 93.75 92 ALA A N 1
ATOM 756 C CA . ALA A 1 92 ? -6.021 -1.304 -7.271 1.00 93.75 92 ALA A CA 1
ATOM 757 C C . ALA A 1 92 ? -7.043 -2.121 -6.471 1.00 93.75 92 ALA A C 1
ATOM 759 O O . ALA A 1 92 ? -6.641 -2.970 -5.684 1.00 93.75 92 ALA A O 1
ATOM 760 N N . GLU A 1 93 ? -8.340 -1.909 -6.708 1.00 91.69 93 GLU A N 1
ATOM 761 C CA . GLU A 1 93 ? -9.419 -2.708 -6.117 1.00 91.69 93 GLU A CA 1
ATOM 762 C C . GLU A 1 93 ? -9.259 -4.195 -6.451 1.00 91.69 93 GLU A C 1
ATOM 764 O O . GLU A 1 93 ? -9.204 -5.019 -5.543 1.00 91.69 93 GLU A O 1
ATOM 769 N N . LYS A 1 94 ? -9.069 -4.543 -7.730 1.00 93.19 94 LYS A N 1
ATOM 770 C CA . LYS A 1 94 ? -8.852 -5.941 -8.154 1.00 93.19 94 LYS A CA 1
ATOM 771 C C . LYS A 1 94 ? -7.624 -6.573 -7.501 1.00 93.19 94 LYS A C 1
ATOM 773 O O . LYS A 1 94 ? -7.602 -7.762 -7.212 1.00 93.19 94 LYS A O 1
ATOM 778 N N . MET A 1 95 ? -6.579 -5.786 -7.260 1.00 93.62 95 MET A N 1
ATOM 779 C CA . MET A 1 95 ? -5.365 -6.278 -6.606 1.00 93.62 95 MET A CA 1
ATOM 780 C C . MET A 1 95 ? -5.573 -6.606 -5.129 1.00 93.62 95 MET A C 1
ATOM 782 O O . MET A 1 95 ? -4.766 -7.344 -4.565 1.00 93.62 95 MET A O 1
ATOM 786 N N . THR A 1 96 ? -6.635 -6.089 -4.506 1.00 92.38 96 THR A N 1
ATOM 787 C CA . THR A 1 96 ? -6.966 -6.423 -3.116 1.00 92.38 96 THR A CA 1
ATOM 788 C C . THR A 1 96 ? -7.519 -7.840 -2.947 1.00 92.38 96 THR A C 1
ATOM 790 O O . THR A 1 96 ? -7.464 -8.364 -1.837 1.00 92.38 96 THR A O 1
ATOM 793 N N . ASP A 1 97 ? -7.943 -8.493 -4.037 1.00 91.25 97 ASP A N 1
ATOM 794 C CA . ASP A 1 97 ? -8.396 -9.893 -4.036 1.00 91.25 97 ASP A CA 1
ATOM 795 C C . ASP A 1 97 ? -7.235 -10.895 -3.890 1.00 91.25 97 ASP A C 1
ATOM 797 O O . ASP A 1 97 ? -7.441 -12.072 -3.588 1.00 91.25 97 ASP A O 1
ATOM 801 N N . ILE A 1 98 ? -5.995 -10.449 -4.111 1.00 92.69 98 ILE A N 1
ATOM 802 C CA . ILE A 1 98 ? -4.798 -11.280 -3.966 1.00 92.69 98 ILE A CA 1
ATOM 803 C C . ILE A 1 98 ? -4.447 -11.391 -2.480 1.00 92.69 98 ILE A C 1
ATOM 805 O O . ILE A 1 98 ? -4.407 -10.389 -1.767 1.00 92.69 98 ILE A O 1
ATOM 809 N N . ASP A 1 99 ? -4.102 -12.589 -2.005 1.00 90.44 99 ASP A N 1
ATOM 810 C CA . ASP A 1 99 ? -3.550 -12.753 -0.658 1.00 90.44 99 ASP A CA 1
ATOM 811 C C . ASP A 1 99 ? -2.191 -12.041 -0.544 1.00 90.44 99 ASP A C 1
ATOM 813 O O . ASP A 1 99 ? -1.228 -12.370 -1.243 1.00 90.44 99 ASP A O 1
ATOM 817 N N . ILE A 1 100 ? -2.080 -11.084 0.374 1.00 91.88 100 ILE A N 1
ATOM 818 C CA . ILE A 1 100 ? -0.864 -10.291 0.570 1.00 91.88 100 ILE A CA 1
ATOM 819 C C . ILE A 1 100 ? 0.330 -11.146 1.005 1.00 91.88 100 ILE A C 1
ATOM 821 O O . ILE A 1 100 ? 1.471 -10.817 0.672 1.00 91.88 100 ILE A O 1
ATOM 825 N N . CYS A 1 101 ? 0.102 -12.271 1.691 1.00 90.25 101 CYS A N 1
ATOM 826 C CA . CYS A 1 101 ? 1.169 -13.201 2.054 1.00 90.25 101 CYS A CA 1
ATOM 827 C C . CYS A 1 101 ? 1.828 -13.806 0.809 1.00 90.25 101 CYS A C 1
ATOM 829 O O . CYS A 1 101 ? 3.054 -13.958 0.782 1.00 90.25 101 CYS A O 1
ATOM 831 N N . SER A 1 102 ? 1.053 -14.042 -0.258 1.00 91.19 102 SER A N 1
ATOM 832 C CA . SER A 1 102 ? 1.574 -14.505 -1.549 1.00 91.19 102 SER A CA 1
ATOM 833 C C . SER A 1 102 ? 2.489 -13.465 -2.210 1.00 91.19 102 SER A C 1
ATOM 835 O O . SER A 1 102 ? 3.567 -13.809 -2.700 1.00 91.19 102 SER A O 1
ATOM 837 N N . ILE A 1 103 ? 2.131 -12.177 -2.128 1.00 91.94 103 ILE A N 1
ATOM 838 C CA . ILE A 1 103 ? 2.952 -11.060 -2.622 1.00 91.94 103 ILE A CA 1
ATOM 839 C C . ILE A 1 103 ? 4.257 -10.968 -1.826 1.00 91.94 103 ILE A C 1
ATOM 841 O O . ILE A 1 103 ? 5.345 -10.804 -2.385 1.00 91.94 103 ILE A O 1
ATOM 845 N N . LEU A 1 104 ? 4.153 -11.090 -0.503 1.00 90.69 104 LEU A N 1
ATOM 846 C CA . LEU A 1 104 ? 5.280 -10.966 0.416 1.00 90.69 104 LEU A CA 1
ATOM 847 C C . LEU A 1 104 ? 6.158 -12.221 0.480 1.00 90.69 104 LEU A C 1
ATOM 849 O O . LEU A 1 104 ? 7.221 -12.168 1.104 1.00 90.69 104 LEU A O 1
ATOM 853 N N . LYS A 1 105 ? 5.741 -13.320 -0.167 1.00 87.06 105 LYS A N 1
ATOM 854 C CA . LYS A 1 105 ? 6.359 -14.652 -0.078 1.00 87.06 105 LYS A CA 1
ATOM 855 C C . LYS A 1 105 ? 6.528 -15.112 1.372 1.00 87.06 105 LYS A C 1
ATOM 857 O O . LYS A 1 105 ? 7.555 -15.685 1.736 1.00 87.06 105 LYS A O 1
ATOM 862 N N . LYS A 1 106 ? 5.538 -14.810 2.211 1.00 78.06 106 LYS A N 1
ATOM 863 C CA . LYS A 1 106 ? 5.489 -15.253 3.604 1.00 78.06 106 LYS A CA 1
ATOM 864 C C . LYS A 1 106 ? 4.608 -16.489 3.695 1.00 78.06 106 LYS A C 1
ATOM 866 O O . LYS A 1 106 ? 3.561 -16.547 3.060 1.00 78.06 106 LYS A O 1
ATOM 871 N N . VAL A 1 107 ? 5.044 -17.470 4.481 1.00 66.12 107 VAL A N 1
ATOM 872 C CA . VAL A 1 107 ? 4.199 -18.612 4.838 1.00 66.12 107 VAL A CA 1
ATOM 873 C C . VAL A 1 107 ? 3.109 -18.077 5.762 1.00 66.12 107 VAL A C 1
ATOM 875 O O . VAL A 1 107 ? 3.430 -17.444 6.770 1.00 66.12 107 VAL A O 1
ATOM 878 N N . THR A 1 108 ? 1.840 -18.294 5.421 1.00 56.53 108 THR A N 1
ATOM 879 C CA . THR A 1 108 ? 0.734 -18.176 6.374 1.00 56.53 108 THR A CA 1
ATOM 880 C C . THR A 1 108 ? 1.061 -19.112 7.529 1.00 56.53 108 THR A C 1
ATOM 882 O O . THR A 1 108 ? 1.100 -20.325 7.338 1.00 56.53 108 THR A O 1
ATOM 885 N N . GLN A 1 109 ? 1.397 -18.574 8.706 1.00 49.12 109 GLN A N 1
ATOM 886 C CA . GLN A 1 109 ? 1.492 -19.428 9.885 1.00 49.12 109 GLN A CA 1
ATOM 887 C C . GLN A 1 109 ? 0.108 -20.068 10.059 1.00 49.12 109 GLN A C 1
ATOM 889 O O . GLN A 1 109 ? -0.867 -19.322 10.145 1.00 49.12 109 GLN A O 1
ATOM 894 N N . PRO A 1 110 ? -0.012 -21.406 10.032 1.00 43.62 110 PRO A N 1
ATOM 895 C CA . PRO A 1 110 ? -1.252 -22.031 10.434 1.00 43.62 110 PRO A CA 1
ATOM 896 C C . PRO A 1 110 ? -1.424 -21.725 11.918 1.00 43.62 110 PRO A C 1
ATOM 898 O O . PRO A 1 110 ? -0.491 -21.940 12.700 1.00 43.62 110 PRO A O 1
ATOM 901 N N . ASP A 1 111 ? -2.586 -21.179 12.270 1.00 47.03 111 ASP A N 1
ATOM 902 C CA . ASP A 1 111 ? -3.003 -21.002 13.656 1.00 47.03 111 ASP A CA 1
ATOM 903 C C . ASP A 1 111 ? -2.747 -22.322 14.402 1.00 47.03 111 ASP A C 1
ATOM 905 O O . ASP A 1 111 ? -3.266 -23.374 14.018 1.00 47.03 111 ASP A O 1
ATOM 909 N N . SER A 1 112 ? -1.846 -22.275 15.387 1.00 39.62 112 SER A N 1
ATOM 910 C CA . SER A 1 112 ? -1.574 -23.381 16.314 1.00 39.62 112 SER A CA 1
ATOM 911 C C . SER A 1 112 ? -2.529 -23.318 17.493 1.00 39.62 112 SER A C 1
ATOM 913 O O . SER A 1 112 ? -2.789 -22.185 17.960 1.00 39.62 112 SER A O 1
#

pLDDT: mean 85.29, std 14.29, range [33.41, 97.25]

Solvent-accessible surface area (backbone atoms only — not comparable to full-atom values): 6762 Å² total; per-residue (Å²): 138,84,82,85,64,53,71,70,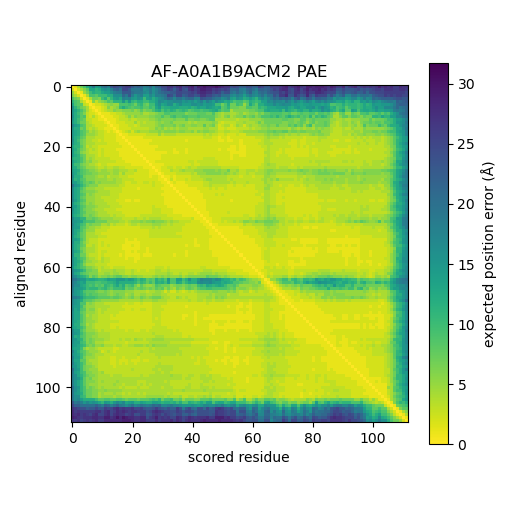58,50,51,59,45,18,73,79,50,52,61,68,57,44,49,32,58,67,44,73,66,64,68,45,74,65,56,55,51,38,50,52,58,51,60,72,63,70,80,60,48,66,37,33,50,23,39,48,49,49,54,50,42,62,74,43,64,92,55,93,77,63,74,57,52,67,49,51,52,48,53,49,40,58,73,70,64,44,72,42,61,69,46,37,57,61,56,59,77,50,63,63,45,70,76,69,72,46,81,79,77,73,89,127

Secondary structure (DSSP, 8-state):
------HHHHHHHTTTS-HHHHHHHHTTT---HHHHHHHHHHHHH--S-HHHHHHHHHHHHHHTTT----TTHHHHHHHHHHHTT--SHHHHHHHTTS-HHHHHT---PPP-